Protein AF-X0T5L6-F1 (afdb_monomer)

Foldseek 3Di:
DDDDDDDDDDDDPPDPDPDPPPDPADDLVRLLVLLLVVLQVLQPVPDDCLHQVVLVVQLVVQVVVCVVVVDDNSLSNSLSSQQQSQVVVCVVVVNPDDRLLSSLVVCLVSLVRHRDDPVSSVSSSLSSNAVDPPDPRHDDDD

Structure (mmCIF, N/CA/C/O backbone):
data_AF-X0T5L6-F1
#
_entry.id   AF-X0T5L6-F1
#
loop_
_atom_site.group_PDB
_atom_site.id
_atom_site.type_symbol
_atom_site.label_atom_id
_atom_site.label_alt_id
_atom_site.label_comp_id
_atom_site.label_asym_id
_atom_site.label_entity_id
_atom_site.label_seq_id
_atom_site.pdbx_PDB_ins_code
_atom_site.Cartn_x
_atom_site.Cartn_y
_atom_site.Cartn_z
_atom_site.occupancy
_atom_site.B_iso_or_equiv
_atom_site.auth_seq_id
_atom_site.auth_comp_id
_atom_site.auth_asym_id
_atom_site.auth_atom_id
_atom_site.pdbx_PDB_model_num
ATOM 1 N N . MET A 1 1 ? -69.601 6.599 27.524 1.00 42.16 1 MET A N 1
ATOM 2 C CA . MET A 1 1 ? -68.632 5.691 26.869 1.00 42.16 1 MET A CA 1
ATOM 3 C C . MET A 1 1 ? -67.245 6.310 26.993 1.00 42.16 1 MET A C 1
ATOM 5 O O . MET A 1 1 ? -67.132 7.518 26.846 1.00 42.16 1 MET A O 1
ATOM 9 N N . LEU A 1 2 ? -66.257 5.518 27.412 1.00 35.44 2 LEU A N 1
ATOM 10 C CA . LEU A 1 2 ? -64.977 5.941 27.993 1.00 35.44 2 LEU A CA 1
ATOM 11 C C . LEU A 1 2 ? -64.042 6.736 27.058 1.00 35.44 2 LEU A C 1
ATOM 13 O O . LEU A 1 2 ? -63.911 6.446 25.876 1.00 35.44 2 LEU A O 1
ATOM 17 N N . SER A 1 3 ? -63.316 7.661 27.687 1.00 41.62 3 SER A N 1
ATOM 18 C CA . SER A 1 3 ? -62.084 8.333 27.250 1.00 41.62 3 SER A CA 1
ATOM 19 C C . SER A 1 3 ? -60.920 7.359 26.994 1.00 41.62 3 SER A C 1
ATOM 21 O O . SER A 1 3 ? -60.818 6.369 27.719 1.00 41.62 3 SER A O 1
ATOM 23 N N . ARG A 1 4 ? -59.997 7.689 26.066 1.00 47.09 4 ARG A N 1
ATOM 24 C CA . ARG A 1 4 ? -58.529 7.514 26.222 1.00 47.09 4 ARG A CA 1
ATOM 25 C C . ARG A 1 4 ? -57.721 8.145 25.069 1.00 47.09 4 ARG A C 1
ATOM 27 O O . ARG A 1 4 ? -57.941 7.855 23.901 1.00 47.09 4 ARG A O 1
ATOM 34 N N . LYS A 1 5 ? -56.764 8.999 25.459 1.00 46.81 5 LYS A N 1
ATOM 35 C CA . LYS A 1 5 ? -55.585 9.471 24.701 1.00 46.81 5 LYS A CA 1
ATOM 36 C C . LYS A 1 5 ? -54.609 8.316 24.403 1.00 46.81 5 LYS A C 1
ATOM 38 O O . LYS A 1 5 ? -54.676 7.320 25.122 1.00 46.81 5 LYS A O 1
ATOM 43 N N . LYS A 1 6 ? -53.620 8.611 23.532 1.00 41.34 6 LYS A N 1
ATOM 44 C CA . LYS A 1 6 ? -52.292 7.972 23.288 1.00 41.34 6 LYS A CA 1
ATOM 45 C C . LYS A 1 6 ? -52.220 7.215 21.950 1.00 41.34 6 LYS A C 1
ATOM 47 O O . LYS A 1 6 ? -53.195 6.596 21.567 1.00 41.34 6 LYS A O 1
ATOM 52 N N . GLU A 1 7 ? -51.139 7.245 21.171 1.00 39.88 7 GLU A N 1
ATOM 53 C CA . GLU A 1 7 ? -49.737 7.562 21.467 1.00 39.88 7 GLU A CA 1
ATOM 54 C C . GLU A 1 7 ? -48.987 7.871 20.154 1.00 39.88 7 GLU A C 1
ATOM 56 O O . GLU A 1 7 ? -49.245 7.258 19.120 1.00 39.88 7 GLU A O 1
ATOM 61 N N . LEU A 1 8 ? -48.053 8.824 20.213 1.00 46.47 8 LEU A N 1
ATOM 62 C CA . LEU A 1 8 ? -46.973 8.990 19.240 1.00 46.47 8 LEU A CA 1
ATOM 63 C C . LEU A 1 8 ? -46.023 7.793 19.375 1.00 46.47 8 LEU A C 1
ATOM 65 O O . LEU A 1 8 ? -45.654 7.461 20.498 1.00 46.47 8 LEU A O 1
ATOM 69 N N . ASN A 1 9 ? -45.573 7.205 18.265 1.00 36.59 9 ASN A N 1
ATOM 70 C CA . ASN A 1 9 ? -44.393 6.341 18.282 1.00 36.59 9 ASN A CA 1
ATOM 71 C C . ASN A 1 9 ? -43.513 6.562 17.045 1.00 36.59 9 ASN A C 1
ATOM 73 O O . ASN A 1 9 ? -43.693 5.978 15.981 1.00 36.59 9 ASN A O 1
ATOM 77 N N . THR A 1 10 ? -42.575 7.487 17.238 1.00 36.78 10 THR A N 1
ATOM 78 C CA . THR A 1 10 ? -41.159 7.431 16.858 1.00 36.78 10 THR A CA 1
ATOM 79 C C . THR A 1 10 ? -40.685 6.081 16.309 1.00 36.78 10 THR A C 1
ATOM 81 O O . THR A 1 10 ? -40.589 5.106 17.052 1.00 36.78 10 THR A O 1
ATOM 84 N N . ILE A 1 11 ? -40.269 6.051 15.040 1.00 41.78 11 ILE A N 1
ATOM 85 C CA . ILE A 1 11 ? -39.329 5.037 14.554 1.00 41.78 11 ILE A CA 1
ATOM 86 C C . ILE A 1 11 ? -37.937 5.651 14.659 1.00 41.78 11 ILE A C 1
ATOM 88 O O . ILE A 1 11 ? -37.566 6.557 13.916 1.00 41.78 11 ILE A O 1
ATOM 92 N N . SER A 1 12 ? -37.214 5.167 15.663 1.00 38.59 12 SER A N 1
ATOM 93 C CA . SER A 1 12 ? -35.809 5.432 15.941 1.00 38.59 12 SER A CA 1
ATOM 94 C C . SER A 1 12 ? -34.952 5.046 14.732 1.00 38.59 12 SER A C 1
ATOM 96 O O . SER A 1 12 ? -34.640 3.875 14.520 1.00 38.59 12 SER A O 1
ATOM 98 N N . THR A 1 13 ? -34.551 6.024 13.921 1.00 37.28 13 THR A N 1
ATOM 99 C CA . THR A 1 13 ? -33.343 5.886 13.108 1.00 37.28 13 THR A CA 1
ATOM 100 C C . THR A 1 13 ? -32.164 5.959 14.067 1.00 37.28 13 THR A C 1
ATOM 102 O O . THR A 1 13 ? -31.768 7.046 14.487 1.00 37.28 13 THR A O 1
ATOM 105 N N . SER A 1 14 ? -31.636 4.797 14.453 1.00 37.72 14 SER A N 1
ATOM 106 C CA . SER A 1 14 ? -30.379 4.690 15.190 1.00 37.72 14 SER A CA 1
ATOM 107 C C . SER A 1 14 ? -29.254 5.239 14.313 1.00 37.72 14 SER A C 1
ATOM 109 O O . SER A 1 14 ? -28.632 4.515 13.537 1.00 37.72 14 SER A O 1
ATOM 111 N N . LEU A 1 15 ? -29.027 6.547 14.414 1.00 36.22 15 LEU A N 1
ATOM 112 C CA . LEU A 1 15 ? -27.823 7.214 13.951 1.00 36.22 15 LEU A CA 1
ATOM 113 C C . LEU A 1 15 ? -26.641 6.475 14.584 1.00 36.22 15 LEU A C 1
ATOM 115 O O . LEU A 1 15 ? -26.520 6.430 15.809 1.00 36.22 15 LEU A O 1
ATOM 119 N N . LYS A 1 16 ? -25.789 5.857 13.758 1.00 42.38 16 LYS A N 1
ATOM 120 C CA . LYS A 1 16 ? -24.456 5.453 14.209 1.00 42.38 16 LYS A CA 1
ATOM 121 C C . LYS A 1 16 ? -23.806 6.708 14.789 1.00 42.38 16 LYS A C 1
ATOM 123 O O . LYS A 1 16 ? -23.777 7.749 14.135 1.00 42.38 16 LYS A O 1
ATOM 128 N N . THR A 1 17 ? -23.391 6.617 16.045 1.00 30.00 17 THR A N 1
ATOM 129 C CA . THR A 1 17 ? -22.826 7.724 16.815 1.00 30.00 17 THR A CA 1
ATOM 130 C C . THR A 1 17 ? -21.634 8.327 16.071 1.00 30.00 17 THR A C 1
ATOM 132 O O . THR A 1 17 ? -20.816 7.560 15.552 1.00 30.00 17 THR A O 1
ATOM 135 N N . PRO A 1 18 ? -21.508 9.664 16.005 1.00 37.41 18 PRO A N 1
ATOM 136 C CA . PRO A 1 18 ? -20.344 10.286 15.404 1.00 37.41 18 PRO A CA 1
ATOM 137 C C . PRO A 1 18 ? -19.132 9.935 16.268 1.00 37.41 18 PRO A C 1
ATOM 139 O O . PRO A 1 18 ? -19.135 10.151 17.477 1.00 37.41 18 PRO A O 1
ATOM 142 N N . TYR A 1 19 ? -18.159 9.309 15.614 1.00 42.06 19 TYR A N 1
ATOM 143 C CA . TYR A 1 19 ? -16.782 9.090 16.038 1.00 42.06 19 TYR A CA 1
ATOM 144 C C . TYR A 1 19 ? -16.336 10.087 17.122 1.00 42.06 19 TYR A C 1
ATOM 146 O O . TYR A 1 19 ? -16.386 11.296 16.903 1.00 42.06 19 TYR A O 1
ATOM 154 N N . ASP A 1 20 ? -15.945 9.568 18.288 1.00 37.31 20 ASP A N 1
ATOM 155 C CA . ASP A 1 20 ? -15.467 10.336 19.439 1.00 37.31 20 ASP A CA 1
ATOM 156 C C . ASP A 1 20 ? -14.295 11.243 19.022 1.00 37.31 20 ASP A C 1
ATOM 158 O O . ASP A 1 20 ? -13.165 10.798 18.807 1.00 37.31 20 ASP A O 1
ATOM 162 N N . GLN A 1 21 ? -14.592 12.532 18.852 1.00 40.94 21 GLN A N 1
ATOM 163 C CA . GLN A 1 21 ? -13.630 13.583 18.545 1.00 40.94 21 GLN A CA 1
ATOM 164 C C . GLN A 1 21 ? -12.886 13.984 19.823 1.00 40.94 21 GLN A C 1
ATOM 166 O O . GLN A 1 21 ? -13.054 15.096 20.319 1.00 40.94 21 GLN A O 1
ATOM 171 N N . SER A 1 22 ? -12.072 13.095 20.394 1.00 40.56 22 SER A N 1
ATOM 172 C CA . SER A 1 22 ? -11.257 13.471 21.556 1.00 40.56 22 SER A CA 1
ATOM 173 C C . SER A 1 22 ? -9.947 12.690 21.711 1.00 40.56 22 SER A C 1
ATOM 175 O O . SER A 1 22 ? -9.591 12.218 22.781 1.00 40.56 22 SER A O 1
ATOM 177 N N . ALA A 1 23 ? -9.140 12.646 20.651 1.00 41.31 23 ALA A N 1
ATOM 178 C CA . ALA A 1 23 ? -7.681 12.609 20.774 1.00 41.31 23 ALA A CA 1
ATOM 179 C C . ALA A 1 23 ? -7.056 13.088 19.461 1.00 41.31 23 ALA A C 1
ATOM 181 O O . ALA A 1 23 ? -7.475 12.675 18.387 1.00 41.31 23 ALA A O 1
ATOM 182 N N . SER A 1 24 ? -6.056 13.963 19.544 1.00 55.69 24 SER A N 1
ATOM 183 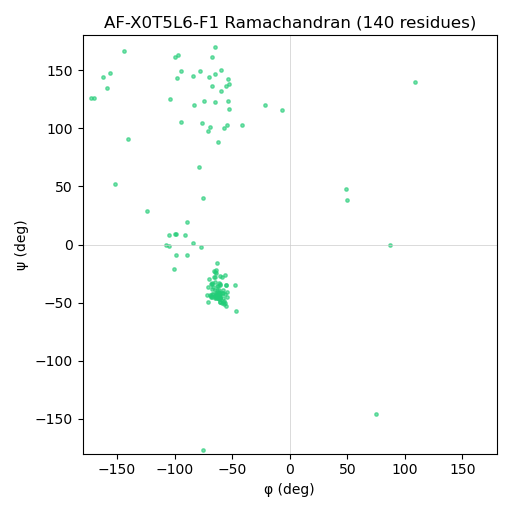C CA . SER A 1 24 ? -5.220 14.418 18.427 1.00 55.69 24 SER A CA 1
ATOM 184 C C . SER A 1 24 ? -4.843 13.264 17.482 1.00 55.69 24 SER A C 1
ATOM 186 O O . SER A 1 24 ? -3.969 12.458 17.804 1.00 55.69 24 SER A O 1
ATOM 188 N N . GLY A 1 25 ? -5.499 13.155 16.330 1.00 50.00 25 GLY A N 1
ATOM 189 C CA . GLY A 1 25 ? -5.348 11.990 15.468 1.00 50.00 25 GLY A CA 1
ATOM 190 C C . GLY A 1 25 ? -6.018 12.235 14.130 1.00 50.00 25 GLY A C 1
ATOM 191 O O . GLY A 1 25 ? -7.167 12.649 14.065 1.00 50.00 25 GLY A O 1
ATOM 192 N N . ILE A 1 26 ? -5.257 12.048 13.062 1.00 56.19 26 ILE A N 1
ATOM 193 C CA . ILE A 1 26 ? -5.698 12.190 11.676 1.00 56.19 26 ILE A CA 1
ATOM 194 C C . ILE A 1 26 ? -6.967 11.339 11.425 1.00 56.19 26 ILE A C 1
ATOM 196 O O . ILE A 1 26 ? -7.038 10.201 11.877 1.00 56.19 26 ILE A O 1
ATOM 200 N N . ASP A 1 27 ? -7.947 11.878 10.695 1.00 74.00 27 ASP A N 1
ATOM 201 C CA . ASP A 1 27 ? -9.133 11.155 10.200 1.00 74.00 27 ASP A CA 1
ATOM 202 C C . ASP A 1 27 ? -8.706 9.985 9.276 1.00 74.00 27 ASP A C 1
ATOM 204 O O . ASP A 1 27 ? -7.873 10.216 8.389 1.00 74.00 27 ASP A O 1
ATOM 208 N N . PRO A 1 28 ? -9.222 8.746 9.440 1.00 72.56 28 PRO A N 1
ATOM 209 C CA . PRO A 1 28 ? -8.971 7.632 8.518 1.00 72.56 28 PRO A CA 1
ATOM 210 C C . PRO A 1 28 ? -9.158 7.983 7.034 1.00 72.56 28 PRO A C 1
ATOM 212 O O . PRO A 1 28 ? -8.377 7.531 6.193 1.00 72.56 28 PRO A O 1
ATOM 215 N N . GLU A 1 29 ? -10.111 8.856 6.703 1.00 80.75 29 GLU A N 1
ATOM 216 C CA . GLU A 1 29 ? -10.302 9.333 5.330 1.00 80.75 29 GLU A CA 1
ATOM 217 C C . GLU A 1 29 ? -9.107 10.184 4.862 1.00 80.75 29 GLU A C 1
ATOM 219 O O . GLU A 1 29 ? -8.562 9.994 3.772 1.00 80.75 29 GLU A O 1
ATOM 224 N N . TYR A 1 30 ? -8.604 11.073 5.721 1.00 82.56 30 TYR A N 1
ATOM 225 C CA . TYR A 1 30 ? -7.409 11.872 5.435 1.00 82.56 30 TYR A CA 1
ATOM 226 C C . TYR A 1 30 ? -6.134 11.014 5.366 1.00 82.56 30 TYR A C 1
ATOM 228 O O . TYR A 1 30 ? -5.225 11.285 4.573 1.00 82.56 30 TYR A O 1
ATOM 236 N N . ALA A 1 31 ? -6.056 9.950 6.168 1.00 84.62 31 ALA A N 1
ATOM 237 C CA . ALA A 1 31 ? -4.989 8.959 6.088 1.00 84.62 31 ALA A CA 1
ATOM 238 C C . ALA A 1 31 ? -4.976 8.283 4.705 1.00 84.62 31 ALA A C 1
ATOM 240 O O . ALA A 1 31 ? -3.919 8.154 4.078 1.00 84.62 31 ALA A O 1
ATOM 241 N N . LEU A 1 32 ? -6.154 7.929 4.188 1.00 93.38 32 LEU A N 1
ATOM 242 C CA . LEU A 1 32 ? -6.304 7.294 2.884 1.00 93.38 32 LEU A CA 1
ATOM 243 C C . LEU A 1 32 ? -5.944 8.231 1.723 1.00 93.38 32 LEU A C 1
ATOM 245 O O . LEU A 1 32 ? -5.292 7.795 0.773 1.00 93.38 32 LEU A O 1
ATOM 249 N N . ILE A 1 33 ? -6.292 9.519 1.808 1.00 94.12 33 ILE A N 1
ATOM 250 C CA . ILE A 1 33 ? -5.899 10.529 0.810 1.00 94.12 33 ILE A CA 1
ATOM 251 C C . ILE A 1 33 ? -4.373 10.606 0.686 1.00 94.12 33 ILE A C 1
ATOM 253 O O . ILE A 1 33 ? -3.839 10.584 -0.426 1.00 94.12 33 ILE A O 1
ATOM 257 N N . GLN A 1 34 ? -3.660 10.646 1.816 1.00 94.19 34 GLN A N 1
ATOM 258 C CA . GLN A 1 34 ? -2.195 10.681 1.823 1.00 94.19 34 GLN A CA 1
ATOM 259 C C . GLN A 1 34 ? -1.589 9.405 1.232 1.00 94.19 34 GLN A C 1
ATOM 261 O O . GLN A 1 34 ? -0.671 9.479 0.416 1.00 94.19 34 GLN A O 1
ATOM 266 N N . VAL A 1 35 ? -2.127 8.239 1.599 1.00 96.75 35 VAL A N 1
ATOM 267 C CA . VAL A 1 35 ? -1.703 6.941 1.054 1.00 96.75 35 VAL A CA 1
ATOM 268 C C . VAL A 1 35 ? -1.908 6.888 -0.458 1.00 96.75 35 VAL A C 1
ATOM 270 O O . VAL A 1 35 ? -0.998 6.492 -1.181 1.00 96.75 35 VAL A O 1
ATOM 273 N N . LYS A 1 36 ? -3.068 7.332 -0.948 1.00 97.31 36 LYS A N 1
ATOM 274 C CA . LYS A 1 36 ? -3.387 7.378 -2.377 1.00 97.31 36 LYS A CA 1
ATOM 275 C C . LYS A 1 36 ? -2.438 8.300 -3.138 1.00 97.31 36 LYS A C 1
ATOM 277 O O . LYS A 1 36 ? -1.972 7.932 -4.213 1.00 97.31 36 LYS A O 1
ATOM 282 N N . ALA A 1 37 ? -2.150 9.483 -2.594 1.00 96.56 37 ALA A N 1
ATOM 283 C CA . ALA A 1 37 ? -1.224 10.434 -3.204 1.00 96.56 37 ALA A CA 1
ATOM 284 C C . ALA A 1 37 ? 0.200 9.864 -3.277 1.00 96.56 37 ALA A C 1
ATOM 286 O O . ALA A 1 37 ? 0.828 9.919 -4.333 1.00 96.56 37 ALA A O 1
ATOM 287 N N . PHE A 1 38 ? 0.673 9.256 -2.185 1.00 97.38 38 PHE A N 1
ATOM 288 C CA . PHE A 1 38 ? 1.968 8.581 -2.141 1.00 97.38 38 PHE A CA 1
ATOM 289 C C . PHE A 1 38 ? 2.044 7.426 -3.147 1.00 97.38 38 PHE A C 1
ATOM 291 O O . PHE A 1 38 ? 2.977 7.376 -3.942 1.00 97.38 38 PHE A O 1
ATOM 298 N N . ALA A 1 39 ? 1.039 6.545 -3.164 1.00 97.19 39 ALA A N 1
ATOM 299 C CA . ALA A 1 39 ? 0.973 5.438 -4.110 1.00 97.19 39 ALA A CA 1
ATOM 300 C C . ALA A 1 39 ? 1.010 5.947 -5.555 1.00 97.19 39 ALA A C 1
ATOM 302 O O . ALA A 1 39 ? 1.841 5.498 -6.335 1.00 97.19 39 ALA A O 1
ATOM 303 N N . LYS A 1 40 ? 0.175 6.937 -5.898 1.00 96.56 40 LYS A N 1
ATOM 304 C CA . LYS A 1 40 ? 0.138 7.526 -7.242 1.00 96.56 40 LYS A CA 1
ATOM 305 C C . LYS A 1 40 ? 1.505 8.066 -7.672 1.00 96.56 40 LYS A C 1
ATOM 307 O O . LYS A 1 40 ? 1.904 7.819 -8.805 1.00 96.56 40 LYS A O 1
ATOM 312 N N . ALA A 1 41 ? 2.223 8.748 -6.778 1.00 95.75 41 ALA A N 1
ATOM 313 C CA . ALA A 1 41 ? 3.571 9.244 -7.056 1.00 95.75 41 ALA A CA 1
ATOM 314 C C . ALA A 1 41 ? 4.566 8.103 -7.350 1.00 95.75 41 ALA A C 1
ATOM 316 O O . ALA A 1 41 ? 5.420 8.237 -8.221 1.00 95.75 41 ALA A O 1
ATOM 317 N N . CYS A 1 42 ? 4.437 6.950 -6.681 1.00 94.81 42 CYS A N 1
ATOM 318 C CA . CYS A 1 42 ? 5.263 5.773 -6.971 1.00 94.81 42 CYS A CA 1
ATOM 319 C C . CYS A 1 42 ? 5.022 5.181 -8.369 1.00 94.81 42 CYS A C 1
ATOM 321 O O . CYS A 1 42 ? 5.915 4.522 -8.883 1.00 94.81 42 CYS A O 1
ATOM 323 N N . PHE A 1 43 ? 3.858 5.417 -8.983 1.00 93.69 43 PHE A N 1
ATOM 324 C CA . PHE A 1 43 ? 3.507 4.892 -10.307 1.00 93.69 43 PHE A CA 1
ATOM 325 C C . PHE A 1 43 ? 3.703 5.906 -11.449 1.00 93.69 43 PHE A C 1
ATOM 327 O O . PHE A 1 43 ? 3.304 5.624 -12.574 1.00 93.69 43 PHE A O 1
ATOM 334 N N . GLU A 1 44 ? 4.321 7.072 -11.216 1.00 88.75 44 GLU A N 1
ATOM 335 C CA . GLU A 1 44 ? 4.516 8.097 -12.264 1.00 88.75 44 GLU A CA 1
ATOM 336 C C . GLU A 1 44 ? 5.315 7.599 -13.476 1.00 88.75 44 GLU A C 1
ATOM 338 O O . GLU A 1 44 ? 5.133 8.099 -14.585 1.00 88.75 44 GLU A O 1
ATOM 343 N N . LYS A 1 45 ? 6.201 6.621 -13.266 1.00 82.62 45 LYS A N 1
ATOM 344 C CA . LYS A 1 45 ? 7.028 6.005 -14.314 1.00 82.62 45 LYS A CA 1
ATOM 345 C C . LYS A 1 45 ? 6.586 4.586 -14.667 1.00 82.62 45 LYS A C 1
ATOM 347 O O . LYS A 1 45 ? 7.184 3.968 -15.549 1.00 82.62 45 LYS A O 1
ATOM 352 N N . ALA A 1 46 ? 5.549 4.083 -14.002 1.00 82.31 46 ALA A N 1
ATOM 353 C CA . ALA A 1 46 ? 5.029 2.754 -14.254 1.00 82.31 46 ALA A CA 1
ATOM 354 C C . ALA A 1 46 ? 4.332 2.712 -15.618 1.00 82.31 46 ALA A C 1
ATOM 356 O O . ALA A 1 46 ? 3.689 3.669 -16.052 1.00 82.31 46 ALA A O 1
ATOM 357 N N . SER A 1 47 ? 4.458 1.584 -16.308 1.00 77.75 47 SER A N 1
ATOM 358 C CA . SER A 1 47 ? 3.827 1.362 -17.608 1.00 77.75 47 SER A CA 1
ATOM 359 C C . SER A 1 47 ? 3.377 -0.091 -17.754 1.00 77.75 47 SER A C 1
ATOM 361 O O . SER A 1 47 ? 3.745 -0.964 -16.966 1.00 77.75 47 SER A O 1
ATOM 363 N N . GLY A 1 48 ? 2.553 -0.363 -18.765 1.00 83.00 48 GLY A N 1
ATOM 364 C CA . GLY A 1 48 ? 2.043 -1.707 -19.024 1.00 83.00 48 GLY A CA 1
ATOM 365 C C . GLY A 1 48 ? 0.951 -2.129 -18.039 1.00 83.00 48 GLY A C 1
ATOM 366 O O . GLY A 1 48 ? 0.130 -1.326 -17.613 1.00 83.00 48 GLY A O 1
ATOM 367 N N . SER A 1 49 ? 0.895 -3.417 -17.698 1.00 83.81 49 SER A N 1
ATOM 368 C CA . SER A 1 49 ? -0.232 -3.998 -16.951 1.00 83.81 49 SER A CA 1
ATOM 369 C C . SER A 1 49 ? -0.252 -3.700 -15.446 1.00 83.81 49 SER A C 1
ATOM 371 O O . SER A 1 49 ? -1.183 -4.151 -14.779 1.00 83.81 49 SER A O 1
ATOM 373 N N . HIS A 1 50 ? 0.752 -2.988 -14.923 1.00 84.81 50 HIS A N 1
ATOM 374 C CA . HIS A 1 50 ? 0.944 -2.683 -13.495 1.00 84.81 50 HIS A CA 1
ATOM 375 C C . HIS A 1 50 ? 1.057 -1.174 -13.227 1.00 84.81 50 HIS A C 1
ATOM 377 O O . HIS A 1 50 ? 1.739 -0.740 -12.303 1.00 84.81 50 HIS A O 1
ATOM 383 N N . ASP A 1 51 ? 0.421 -0.367 -14.071 1.00 91.56 51 ASP A N 1
ATOM 384 C CA . ASP A 1 51 ? 0.353 1.079 -13.901 1.00 91.56 51 ASP A CA 1
ATOM 385 C C . ASP A 1 51 ? -0.643 1.500 -12.800 1.00 91.56 51 ASP A C 1
ATOM 387 O O . ASP A 1 51 ? -1.276 0.690 -12.118 1.00 91.56 51 ASP A O 1
ATOM 391 N N . TRP A 1 52 ? -0.812 2.809 -12.622 1.00 95.25 52 TRP A N 1
ATOM 392 C CA . TRP A 1 52 ? -1.764 3.352 -11.654 1.00 95.25 52 TRP A CA 1
ATOM 393 C C . TRP A 1 52 ? -3.204 2.846 -11.861 1.00 95.25 52 TRP A C 1
ATOM 395 O O . TRP A 1 52 ? -3.929 2.607 -10.889 1.00 95.25 52 TRP A O 1
ATOM 405 N N . GLU A 1 53 ? -3.619 2.626 -13.110 1.00 95.06 53 GLU A N 1
ATOM 406 C CA . GLU A 1 53 ? -4.954 2.119 -13.421 1.00 95.06 53 GLU A CA 1
ATOM 407 C C . GLU A 1 53 ? -5.131 0.670 -12.958 1.00 95.06 53 GLU A C 1
ATOM 409 O O . GLU A 1 53 ? -6.222 0.302 -12.514 1.00 95.06 53 GLU A O 1
ATOM 414 N N . HIS A 1 54 ? -4.079 -0.158 -13.005 1.00 95.50 54 HIS A N 1
ATOM 415 C CA . HIS A 1 54 ? -4.090 -1.477 -12.368 1.00 95.50 54 HIS A CA 1
ATOM 416 C C . HIS A 1 54 ? -4.429 -1.373 -10.877 1.00 95.50 54 HIS A C 1
ATOM 418 O O . HIS A 1 54 ? -5.398 -1.990 -10.424 1.00 95.50 54 HIS A O 1
ATOM 424 N N . THR A 1 55 ? -3.704 -0.530 -10.140 1.00 97.00 55 THR A N 1
ATOM 425 C CA . THR A 1 55 ? -3.925 -0.319 -8.703 1.00 97.00 55 THR A CA 1
ATOM 426 C C . THR A 1 55 ? -5.348 0.157 -8.406 1.00 97.00 55 THR A C 1
ATOM 428 O O . THR A 1 55 ? -5.986 -0.353 -7.485 1.00 97.00 55 THR A O 1
ATOM 431 N N . LEU A 1 56 ? -5.907 1.068 -9.212 1.00 97.06 56 LEU A N 1
ATOM 432 C CA . LEU A 1 56 ? -7.291 1.524 -9.042 1.00 97.06 56 LEU A CA 1
ATOM 433 C C . LEU A 1 56 ? -8.329 0.420 -9.280 1.00 97.06 56 LEU A C 1
ATOM 435 O O . LEU A 1 56 ? -9.327 0.360 -8.556 1.00 97.06 56 LEU A O 1
ATOM 439 N N . ARG A 1 57 ? -8.125 -0.455 -10.274 1.00 97.81 57 ARG A N 1
ATOM 440 C CA . ARG A 1 57 ? -9.027 -1.595 -10.516 1.00 97.81 57 ARG A CA 1
ATOM 441 C C . ARG A 1 57 ? -8.999 -2.580 -9.348 1.00 97.81 57 ARG A C 1
ATOM 443 O O . ARG A 1 57 ? -10.064 -2.997 -8.899 1.00 97.81 57 ARG A O 1
ATOM 450 N N . VAL A 1 58 ? -7.808 -2.900 -8.836 1.00 97.62 58 VAL A N 1
ATOM 451 C CA . VAL A 1 58 ? -7.640 -3.771 -7.661 1.00 97.62 58 VAL A CA 1
ATOM 452 C C . VAL A 1 58 ? -8.282 -3.142 -6.426 1.00 97.62 58 VAL A C 1
ATOM 454 O O . VAL A 1 58 ? -9.055 -3.806 -5.746 1.00 97.62 58 VAL A O 1
ATOM 457 N N . PHE A 1 59 ? -8.048 -1.852 -6.175 1.00 98.06 59 PHE A N 1
ATOM 458 C CA . PHE A 1 59 ? -8.655 -1.130 -5.058 1.00 98.06 59 PHE A CA 1
ATOM 459 C C . PHE A 1 59 ? -10.188 -1.204 -5.080 1.00 98.06 59 PHE A C 1
ATOM 461 O O . PHE A 1 59 ? -10.794 -1.599 -4.088 1.00 98.06 59 PHE A O 1
ATOM 468 N N . ARG A 1 60 ? -10.819 -0.901 -6.223 1.00 98.06 60 ARG A N 1
ATOM 469 C CA . ARG A 1 60 ? -12.286 -0.971 -6.369 1.00 98.06 60 ARG A CA 1
ATOM 470 C C . ARG A 1 60 ? -12.817 -2.385 -6.143 1.00 98.06 60 ARG A C 1
ATOM 472 O O . ARG A 1 60 ? -13.864 -2.553 -5.525 1.00 98.06 60 ARG A O 1
ATOM 479 N N . LEU A 1 61 ? -12.098 -3.400 -6.627 1.00 98.00 61 LEU A N 1
ATOM 480 C CA . LEU A 1 61 ? -12.453 -4.798 -6.391 1.00 98.00 61 LEU A CA 1
ATOM 481 C C . LEU A 1 61 ? -12.376 -5.153 -4.901 1.00 98.00 61 LEU A C 1
ATOM 483 O O . LEU A 1 61 ? -13.313 -5.747 -4.371 1.00 98.00 61 LEU A O 1
ATOM 487 N N . CYS A 1 62 ? -11.301 -4.744 -4.225 1.00 97.31 62 CYS A N 1
ATOM 488 C CA . CYS A 1 62 ? -11.152 -4.910 -2.785 1.00 97.31 62 CYS A CA 1
ATOM 489 C C . CYS A 1 62 ? -12.284 -4.217 -2.020 1.00 97.31 62 CYS A C 1
ATOM 491 O O . CYS A 1 62 ? -12.823 -4.814 -1.099 1.00 97.31 62 CYS A O 1
ATOM 493 N N . GLU A 1 63 ? -12.694 -3.006 -2.405 1.00 95.44 63 GLU A N 1
ATOM 494 C CA . GLU A 1 63 ? -13.822 -2.342 -1.746 1.00 95.44 63 GLU A CA 1
ATOM 495 C C . GLU A 1 63 ? -15.129 -3.124 -1.899 1.00 95.44 63 GLU A C 1
ATOM 497 O O . GLU A 1 63 ? -15.828 -3.338 -0.911 1.00 95.44 63 GLU A O 1
ATOM 502 N N . MET A 1 64 ? -15.441 -3.605 -3.106 1.00 96.38 64 MET A N 1
ATOM 503 C CA . MET A 1 64 ? -16.651 -4.400 -3.337 1.00 96.38 64 MET A CA 1
ATOM 504 C C . MET A 1 64 ? -16.651 -5.687 -2.503 1.00 96.38 64 MET A C 1
ATOM 506 O O . MET A 1 64 ? -17.620 -5.959 -1.800 1.00 96.38 64 MET A O 1
ATOM 510 N N . ILE A 1 65 ? -15.559 -6.453 -2.531 1.00 96.75 65 ILE A N 1
ATOM 511 C CA . ILE A 1 65 ? -15.458 -7.719 -1.790 1.00 96.75 65 ILE A CA 1
ATOM 512 C C . ILE A 1 65 ? -15.422 -7.462 -0.277 1.00 96.75 65 ILE A C 1
ATOM 514 O O . ILE A 1 65 ? -16.132 -8.105 0.488 1.00 96.75 65 ILE A O 1
ATOM 518 N N . GLY A 1 66 ? -14.643 -6.482 0.177 1.00 95.56 66 GLY A N 1
ATOM 519 C CA . GLY A 1 66 ? -14.482 -6.189 1.599 1.00 95.56 66 GLY A CA 1
ATOM 520 C C . GLY A 1 66 ? -15.792 -5.809 2.291 1.00 95.56 66 GLY A C 1
ATOM 521 O O . GLY A 1 66 ? -16.010 -6.194 3.438 1.00 95.56 66 GLY A O 1
ATOM 522 N N . THR A 1 67 ? -16.705 -5.134 1.582 1.00 92.75 67 THR A N 1
ATOM 523 C CA . THR A 1 67 ? -18.026 -4.792 2.140 1.00 92.75 67 THR A CA 1
ATOM 524 C C . THR A 1 67 ? -18.896 -6.006 2.468 1.00 92.75 67 THR A C 1
ATOM 526 O O . THR A 1 67 ? -19.758 -5.895 3.339 1.00 92.75 67 THR A O 1
ATOM 529 N N . VAL A 1 68 ? -18.669 -7.156 1.820 1.00 95.75 68 VAL A N 1
ATOM 530 C CA . VAL A 1 68 ? -19.426 -8.394 2.071 1.00 95.75 68 VAL A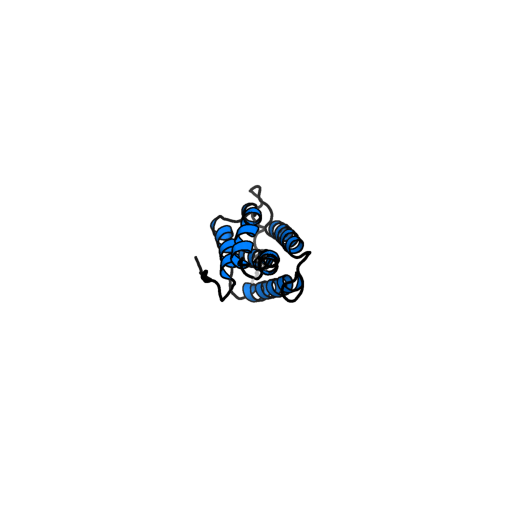 CA 1
ATOM 531 C C . VAL A 1 68 ? -18.674 -9.394 2.957 1.00 95.75 68 VAL A C 1
ATOM 533 O O . VAL A 1 68 ? -19.312 -10.209 3.614 1.00 95.75 68 VAL A O 1
ATOM 536 N N . GLU A 1 69 ? -17.344 -9.294 3.047 1.00 92.69 69 GLU A N 1
ATOM 537 C CA . GLU A 1 69 ? -16.480 -10.237 3.783 1.00 92.69 69 GLU A CA 1
ATOM 538 C C . GLU A 1 69 ? -16.215 -9.856 5.262 1.00 92.69 69 GLU A C 1
ATOM 540 O O . GLU A 1 69 ? -15.393 -10.484 5.925 1.00 92.69 69 GLU A O 1
ATOM 545 N N . ASN A 1 70 ? -16.892 -8.837 5.812 1.00 87.31 70 ASN A N 1
ATOM 546 C CA . ASN A 1 70 ? -16.727 -8.368 7.205 1.00 87.31 70 ASN A CA 1
ATOM 547 C C . ASN A 1 70 ? -15.252 -8.152 7.619 1.00 87.31 70 ASN A C 1
ATOM 549 O O . ASN A 1 70 ? -14.791 -8.611 8.668 1.00 87.31 70 ASN A O 1
ATOM 553 N N . VAL A 1 71 ? -14.497 -7.461 6.768 1.00 92.44 71 VAL A N 1
ATOM 554 C CA . VAL A 1 71 ? -13.071 -7.174 6.975 1.00 92.44 71 VAL A CA 1
ATOM 555 C C . VAL A 1 71 ? -12.848 -5.787 7.577 1.00 92.44 71 VAL A C 1
ATOM 557 O O . VAL A 1 71 ? -13.706 -4.907 7.507 1.00 92.44 71 VAL A O 1
ATOM 560 N N . ASP A 1 72 ? -11.653 -5.559 8.124 1.00 94.12 72 ASP A N 1
ATOM 561 C CA . ASP A 1 72 ? -11.188 -4.207 8.446 1.00 94.12 72 ASP A CA 1
ATOM 562 C C . ASP A 1 72 ? -10.914 -3.448 7.132 1.00 94.12 72 ASP A C 1
ATOM 564 O O . ASP A 1 72 ? -9.903 -3.664 6.452 1.00 94.12 72 ASP A O 1
ATOM 568 N N . MET A 1 73 ? -11.860 -2.585 6.756 1.00 94.88 73 MET A N 1
ATOM 569 C CA . MET A 1 73 ? -11.811 -1.828 5.506 1.00 94.88 73 MET A CA 1
ATOM 570 C C . MET A 1 73 ? -10.650 -0.836 5.460 1.00 94.88 73 MET A C 1
ATOM 572 O O . MET A 1 73 ? -10.145 -0.564 4.371 1.00 94.88 73 MET A O 1
ATOM 576 N N . ASP A 1 74 ? -10.191 -0.325 6.602 1.00 94.88 74 ASP A N 1
ATOM 577 C CA . ASP A 1 74 ? -9.092 0.639 6.642 1.00 94.88 74 ASP A CA 1
ATOM 578 C C . ASP A 1 74 ? -7.767 -0.051 6.305 1.00 94.88 74 ASP A C 1
ATOM 580 O O . ASP A 1 74 ? -7.003 0.437 5.466 1.00 94.88 74 ASP A O 1
ATOM 584 N N . ILE A 1 75 ? -7.534 -1.244 6.869 1.00 95.50 75 ILE A N 1
ATOM 585 C CA . ILE A 1 75 ? -6.395 -2.095 6.490 1.00 95.50 75 ILE A CA 1
ATOM 586 C C . ILE A 1 75 ? -6.465 -2.433 4.999 1.00 95.50 75 ILE A C 1
ATOM 588 O O . ILE A 1 75 ? -5.472 -2.267 4.284 1.00 95.50 75 ILE A O 1
ATOM 592 N N . LEU A 1 76 ? -7.621 -2.916 4.530 1.00 96.94 76 LEU A N 1
ATOM 593 C CA . LEU A 1 76 ? -7.777 -3.409 3.162 1.00 96.94 76 LEU A CA 1
ATOM 594 C C . LEU A 1 76 ? -7.515 -2.308 2.130 1.00 96.94 76 LEU A C 1
ATOM 596 O O . LEU A 1 76 ? -6.760 -2.515 1.179 1.00 96.94 76 LEU A O 1
ATOM 600 N N . ARG A 1 77 ? -8.107 -1.128 2.331 1.00 97.31 77 ARG A N 1
ATOM 601 C CA . ARG A 1 77 ? -7.968 0.026 1.434 1.00 97.31 77 ARG A CA 1
ATOM 602 C C . ARG A 1 77 ? -6.526 0.504 1.339 1.00 97.31 77 ARG A C 1
ATOM 604 O O . ARG A 1 77 ? -6.026 0.745 0.239 1.00 97.31 77 ARG A O 1
ATOM 611 N N . VAL A 1 78 ? -5.843 0.609 2.477 1.00 97.69 78 VAL A N 1
ATOM 612 C CA . VAL A 1 78 ? -4.445 1.049 2.518 1.00 97.69 78 VAL A CA 1
ATOM 613 C C . VAL A 1 78 ? -3.530 0.011 1.873 1.00 97.69 78 VAL A C 1
ATOM 615 O O . VAL A 1 78 ? -2.699 0.370 1.041 1.00 97.69 78 VAL A O 1
ATOM 618 N N . ALA A 1 79 ? -3.708 -1.273 2.190 1.00 97.81 79 ALA A N 1
ATOM 619 C CA . ALA A 1 79 ? -2.929 -2.344 1.577 1.00 97.81 79 ALA A CA 1
ATOM 620 C C . ALA A 1 79 ? -3.137 -2.407 0.055 1.00 97.81 79 ALA A C 1
ATOM 622 O O . ALA A 1 79 ? -2.164 -2.546 -0.681 1.00 97.81 79 ALA A O 1
ATOM 623 N N . ALA A 1 80 ? -4.372 -2.238 -0.430 1.00 98.19 80 ALA A N 1
ATOM 624 C CA . ALA A 1 80 ? -4.683 -2.273 -1.857 1.00 98.19 80 ALA A CA 1
ATOM 625 C C . ALA A 1 80 ? -3.990 -1.148 -2.644 1.00 98.19 80 ALA A C 1
ATOM 627 O O . ALA A 1 80 ? -3.427 -1.415 -3.705 1.00 98.19 80 ALA A O 1
ATOM 628 N N . TYR A 1 81 ? -3.954 0.084 -2.123 1.00 98.44 81 TYR A N 1
ATOM 629 C CA . TYR A 1 81 ? -3.205 1.171 -2.770 1.00 98.44 81 TYR A CA 1
ATOM 630 C C . TYR A 1 81 ? -1.695 0.922 -2.805 1.00 98.44 81 TYR A C 1
ATOM 632 O O . TYR A 1 81 ? -1.022 1.371 -3.730 1.00 98.44 81 TYR A O 1
ATOM 640 N N . LEU A 1 82 ? -1.159 0.234 -1.795 1.00 98.38 82 LEU A N 1
ATOM 641 C CA . LEU A 1 82 ? 0.282 0.097 -1.601 1.00 98.38 82 LEU A CA 1
ATOM 642 C C . LEU A 1 82 ? 0.870 -1.223 -2.121 1.00 98.38 82 LEU A C 1
ATOM 644 O O . LEU A 1 82 ? 2.091 -1.348 -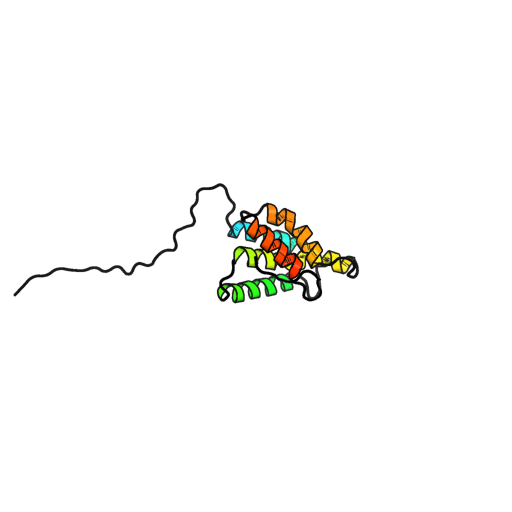2.143 1.00 98.38 82 LEU A O 1
ATOM 648 N N . HIS A 1 83 ? 0.052 -2.202 -2.522 1.00 97.81 83 HIS A N 1
ATOM 649 C CA . HIS A 1 83 ? 0.529 -3.568 -2.780 1.00 97.81 83 HIS A CA 1
ATOM 650 C C . HIS A 1 83 ? 1.641 -3.648 -3.843 1.00 97.81 83 HIS A C 1
ATOM 652 O O . HIS A 1 83 ? 2.621 -4.365 -3.639 1.00 97.81 83 HIS A O 1
ATOM 658 N N . ASP A 1 84 ? 1.529 -2.851 -4.911 1.00 97.31 84 ASP A N 1
ATOM 659 C CA . ASP A 1 84 ? 2.415 -2.897 -6.082 1.00 97.31 84 ASP A CA 1
ATOM 660 C C . ASP A 1 84 ? 3.432 -1.739 -6.151 1.00 97.31 84 ASP A C 1
ATOM 662 O O . ASP A 1 84 ? 4.174 -1.631 -7.123 1.00 97.31 84 ASP A O 1
ATOM 666 N N . ILE A 1 85 ? 3.566 -0.890 -5.120 1.00 97.56 85 ILE A N 1
ATOM 667 C CA . ILE A 1 85 ? 4.470 0.289 -5.171 1.00 97.56 85 ILE A CA 1
ATOM 668 C C . ILE A 1 85 ? 5.958 -0.071 -5.333 1.00 97.56 85 ILE A C 1
ATOM 670 O O . ILE A 1 85 ? 6.778 0.784 -5.653 1.00 97.56 85 ILE A O 1
ATOM 674 N N . GLY A 1 86 ? 6.328 -1.330 -5.084 1.00 96.56 86 GLY A N 1
ATOM 675 C CA . GLY A 1 86 ? 7.677 -1.844 -5.314 1.00 96.56 86 GLY A CA 1
ATOM 676 C C . GLY A 1 86 ? 7.940 -2.288 -6.756 1.00 96.56 86 GLY A C 1
ATOM 677 O O . GLY A 1 86 ? 9.025 -2.807 -7.025 1.00 96.56 86 GLY A O 1
ATOM 678 N N . ARG A 1 87 ? 6.968 -2.154 -7.671 1.00 95.31 87 ARG A N 1
ATOM 679 C CA . ARG A 1 87 ? 7.029 -2.759 -9.005 1.00 95.31 87 ARG A CA 1
ATOM 680 C C . ARG A 1 87 ? 8.164 -2.220 -9.868 1.00 95.31 87 ARG A C 1
ATOM 682 O O . ARG A 1 87 ? 8.919 -3.022 -10.412 1.00 95.31 87 ARG A O 1
ATOM 689 N N . ASP A 1 88 ? 8.355 -0.905 -9.893 1.00 93.94 88 ASP A N 1
ATOM 690 C CA . ASP A 1 88 ? 9.427 -0.254 -10.655 1.00 93.94 88 ASP A CA 1
ATOM 691 C C . ASP A 1 88 ? 10.817 -0.798 -10.284 1.00 93.94 88 ASP A C 1
ATOM 693 O O . ASP A 1 88 ? 11.680 -0.965 -11.143 1.00 93.94 88 ASP A O 1
ATOM 697 N N . PHE A 1 89 ? 11.036 -1.150 -9.012 1.00 95.06 89 PHE A N 1
ATOM 698 C CA . PHE A 1 89 ? 12.299 -1.744 -8.562 1.00 95.06 89 PHE A CA 1
ATOM 699 C C . PHE A 1 89 ? 12.485 -3.178 -9.058 1.00 95.06 89 PHE A C 1
ATOM 701 O O . PHE A 1 89 ? 13.607 -3.583 -9.368 1.00 95.06 89 PHE A O 1
ATOM 708 N N . GLN A 1 90 ? 11.408 -3.962 -9.124 1.00 94.75 90 GLN A N 1
ATOM 709 C CA . GLN A 1 90 ? 11.468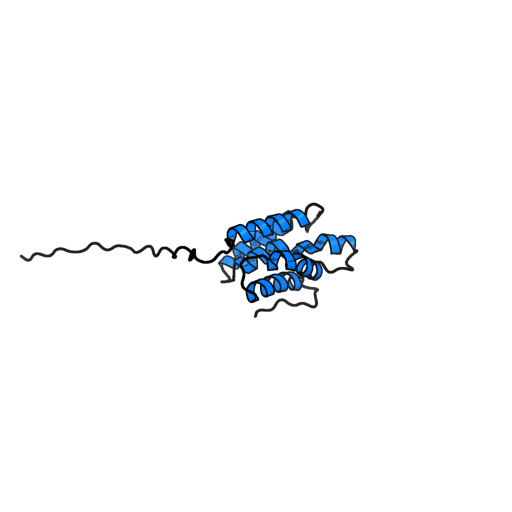 -5.300 -9.704 1.00 94.75 90 GLN A CA 1
ATOM 710 C C . GLN A 1 90 ? 11.799 -5.217 -11.193 1.00 94.75 90 GLN A C 1
ATOM 712 O O . GLN A 1 90 ? 12.681 -5.937 -11.659 1.00 94.75 90 GLN A O 1
ATOM 717 N N . ASP A 1 91 ? 11.128 -4.328 -11.920 1.00 93.12 91 ASP A N 1
ATOM 718 C CA . ASP A 1 91 ? 11.309 -4.199 -13.363 1.00 93.12 91 ASP A CA 1
ATOM 719 C C . ASP A 1 91 ? 12.711 -3.652 -13.692 1.00 93.12 91 ASP A C 1
ATOM 721 O O . ASP A 1 91 ? 13.411 -4.230 -14.520 1.00 93.12 91 ASP A O 1
ATOM 725 N N . ALA A 1 92 ? 13.201 -2.643 -12.959 1.00 93.62 92 ALA A N 1
ATOM 726 C CA . ALA A 1 92 ? 14.554 -2.098 -13.131 1.00 93.62 92 ALA A CA 1
ATOM 727 C C . ALA A 1 92 ? 15.682 -3.082 -12.768 1.00 93.62 92 ALA A C 1
ATOM 729 O O . ALA A 1 92 ? 16.813 -2.927 -13.225 1.00 93.62 92 ALA A O 1
ATOM 730 N N . SER A 1 93 ? 15.394 -4.082 -11.930 1.00 95.75 93 SER A N 1
ATOM 731 C CA . SER A 1 93 ? 16.362 -5.103 -11.511 1.00 95.75 93 SER A CA 1
ATOM 732 C C . SER A 1 93 ? 16.226 -6.423 -12.274 1.00 95.75 93 SER A C 1
ATOM 734 O O . SER A 1 93 ? 16.838 -7.416 -11.878 1.00 95.75 93 SER A O 1
ATOM 736 N N . ASN A 1 94 ? 15.409 -6.469 -13.333 1.00 94.75 94 ASN A N 1
ATOM 737 C CA . ASN A 1 94 ? 15.072 -7.694 -14.064 1.00 94.75 94 ASN A CA 1
ATOM 738 C C . ASN A 1 94 ? 14.625 -8.844 -13.138 1.00 94.75 94 ASN A C 1
ATOM 740 O O . ASN A 1 94 ? 14.964 -10.008 -13.351 1.00 94.75 94 ASN A O 1
ATOM 744 N N . GLY A 1 95 ? 13.870 -8.520 -12.086 1.00 93.56 95 GLY A N 1
ATOM 745 C CA . GLY A 1 95 ? 13.313 -9.498 -11.154 1.00 93.56 95 GLY A CA 1
ATOM 746 C C . GLY A 1 95 ? 14.218 -9.903 -9.990 1.00 93.56 95 GLY A C 1
ATOM 747 O O . GLY A 1 95 ? 13.776 -10.696 -9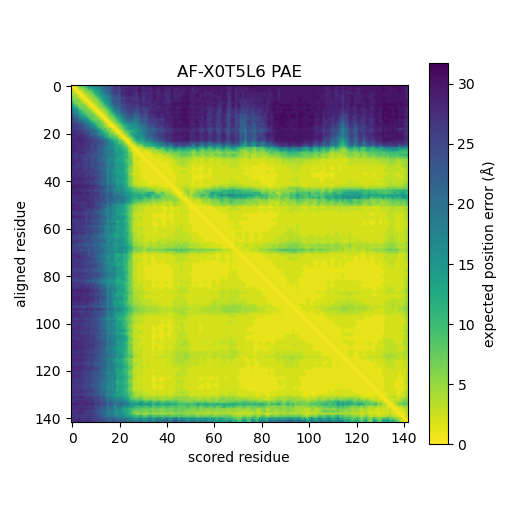.160 1.00 93.56 95 GLY A O 1
ATOM 748 N N . ALA A 1 96 ? 15.439 -9.366 -9.879 1.00 95.50 96 ALA A N 1
ATOM 749 C CA . ALA A 1 96 ? 16.314 -9.653 -8.738 1.00 95.50 96 ALA A CA 1
ATOM 750 C C . ALA A 1 96 ? 15.752 -9.109 -7.410 1.00 95.50 96 ALA A C 1
ATOM 752 O O . ALA A 1 96 ? 16.010 -9.672 -6.348 1.00 95.50 96 ALA A O 1
ATOM 753 N N . VAL A 1 97 ? 14.957 -8.035 -7.465 1.00 95.88 97 VAL A N 1
ATOM 754 C CA . VAL A 1 97 ? 14.229 -7.478 -6.319 1.00 95.88 97 VAL A CA 1
ATOM 755 C C . VAL A 1 97 ? 12.752 -7.861 -6.406 1.00 95.88 97 VAL A C 1
ATOM 757 O O . VAL A 1 97 ? 12.081 -7.552 -7.385 1.00 95.88 97 VAL A O 1
ATOM 760 N N . CYS A 1 98 ? 12.206 -8.484 -5.361 1.00 96.00 98 CYS A N 1
ATOM 761 C CA . CYS A 1 98 ? 10.778 -8.800 -5.280 1.00 96.00 9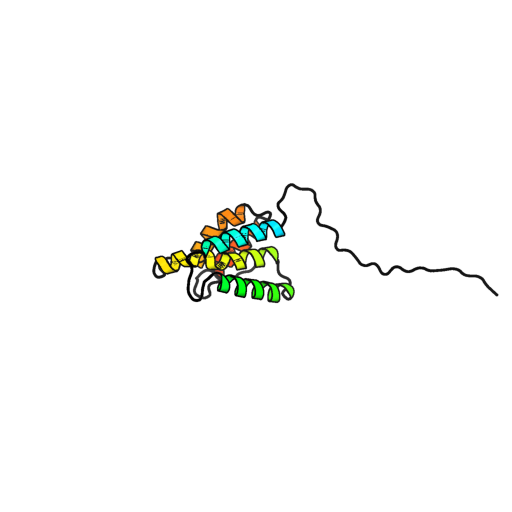8 CYS A CA 1
ATOM 762 C C . CYS A 1 98 ? 9.947 -7.536 -4.987 1.00 96.00 98 CYS A C 1
ATOM 764 O O . CYS A 1 98 ? 10.152 -6.889 -3.956 1.00 96.00 98 CYS A O 1
ATOM 766 N N . HIS A 1 99 ? 8.964 -7.208 -5.837 1.00 96.06 99 HIS A N 1
ATOM 767 C CA . HIS A 1 99 ? 8.115 -6.021 -5.632 1.00 96.06 99 HIS A CA 1
ATOM 768 C C . HIS A 1 99 ? 7.303 -6.074 -4.333 1.00 96.06 99 HIS A C 1
ATOM 770 O O . HIS A 1 99 ? 7.095 -5.035 -3.720 1.00 96.06 99 HIS A O 1
ATOM 776 N N . ALA A 1 100 ? 6.877 -7.258 -3.882 1.00 97.56 100 ALA A N 1
ATOM 777 C CA . ALA A 1 100 ? 6.082 -7.394 -2.661 1.00 97.56 100 ALA A CA 1
ATOM 778 C C . ALA A 1 100 ? 6.915 -7.079 -1.404 1.00 97.56 100 ALA A C 1
ATOM 780 O O . ALA A 1 100 ? 6.480 -6.342 -0.521 1.00 97.56 100 ALA A O 1
ATOM 781 N N . GLU A 1 101 ? 8.150 -7.585 -1.338 1.00 97.50 101 GLU A N 1
ATOM 782 C CA . GLU A 1 101 ? 9.082 -7.280 -0.245 1.00 97.50 101 GLU A CA 1
ATOM 783 C C . GLU A 1 101 ? 9.526 -5.819 -0.287 1.00 97.50 101 GLU A C 1
ATOM 785 O O . GLU A 1 101 ? 9.507 -5.124 0.733 1.00 97.50 101 GLU A O 1
ATOM 790 N N . LYS A 1 102 ? 9.871 -5.328 -1.483 1.00 97.81 102 LYS A N 1
ATOM 791 C CA . LYS A 1 102 ? 10.277 -3.938 -1.667 1.00 97.81 102 LYS A CA 1
ATOM 792 C C . LYS A 1 102 ? 9.138 -2.968 -1.359 1.00 97.81 102 LYS A C 1
ATOM 794 O O . LYS A 1 102 ? 9.362 -1.969 -0.682 1.00 97.81 102 LYS A O 1
ATOM 799 N N . GLY A 1 103 ? 7.923 -3.283 -1.792 1.00 98.06 103 GLY A N 1
ATOM 800 C CA . GLY A 1 103 ? 6.713 -2.523 -1.500 1.00 98.06 103 GLY A CA 1
ATOM 801 C C . GLY A 1 103 ? 6.427 -2.474 -0.003 1.00 98.06 103 GLY A C 1
ATOM 802 O O . GLY A 1 103 ? 6.192 -1.398 0.536 1.00 98.06 103 GLY A O 1
ATOM 803 N N . ALA A 1 104 ? 6.559 -3.599 0.705 1.00 98.12 104 ALA A N 1
ATOM 804 C CA . ALA A 1 104 ? 6.412 -3.641 2.160 1.00 98.12 104 ALA A CA 1
ATOM 805 C C . ALA A 1 104 ? 7.460 -2.764 2.872 1.00 98.12 104 ALA A C 1
ATOM 807 O O . ALA A 1 104 ? 7.125 -2.019 3.794 1.00 98.12 104 ALA A O 1
ATOM 808 N N . GLN A 1 105 ? 8.715 -2.791 2.409 1.00 98.38 105 GLN A N 1
ATOM 809 C CA . GLN A 1 105 ? 9.769 -1.901 2.905 1.00 98.38 105 GLN A CA 1
ATOM 810 C C . GLN A 1 105 ? 9.422 -0.421 2.664 1.00 98.38 105 GLN A C 1
ATOM 812 O O . GLN A 1 105 ? 9.556 0.400 3.571 1.00 98.38 105 GLN A O 1
ATOM 817 N N . MET A 1 106 ? 8.975 -0.075 1.452 1.00 98.31 106 MET A N 1
ATOM 818 C CA . MET A 1 106 ? 8.623 1.295 1.058 1.00 98.31 106 MET A CA 1
ATOM 819 C C . MET A 1 106 ? 7.393 1.827 1.796 1.00 98.31 106 MET A C 1
ATOM 821 O O . MET A 1 106 ? 7.346 3.005 2.142 1.00 98.31 106 MET A O 1
ATOM 825 N N . ALA A 1 107 ? 6.410 0.968 2.059 1.00 98.31 107 ALA A N 1
ATOM 826 C CA . ALA A 1 107 ? 5.185 1.330 2.756 1.00 98.31 107 ALA A CA 1
ATOM 827 C C . ALA A 1 107 ? 5.423 1.637 4.241 1.00 98.31 107 ALA A C 1
ATOM 829 O O . ALA A 1 107 ? 4.716 2.470 4.803 1.00 98.31 107 ALA A O 1
ATOM 830 N N . GLY A 1 108 ? 6.422 1.009 4.874 1.00 97.88 108 GLY A N 1
ATOM 831 C CA . GLY A 1 108 ? 6.704 1.120 6.311 1.00 97.88 108 GLY A CA 1
ATOM 832 C C . GLY A 1 108 ? 6.699 2.557 6.856 1.00 97.88 108 GLY A C 1
ATOM 833 O O . GLY A 1 108 ? 5.899 2.848 7.747 1.00 97.88 108 GLY A O 1
ATOM 834 N N . PRO A 1 109 ? 7.522 3.481 6.323 1.00 97.50 109 PRO A N 1
ATOM 835 C CA . PRO A 1 109 ? 7.558 4.873 6.780 1.00 97.50 109 PRO A CA 1
ATOM 836 C C . PRO A 1 109 ? 6.235 5.631 6.617 1.00 97.50 109 PRO A C 1
ATOM 838 O O . PRO A 1 109 ? 5.911 6.470 7.457 1.00 97.50 109 PRO A O 1
ATOM 841 N N . THR A 1 110 ? 5.476 5.354 5.553 1.00 95.88 110 THR A N 1
ATOM 842 C CA . THR A 1 110 ? 4.160 5.966 5.319 1.00 95.88 110 THR A CA 1
ATOM 843 C C . THR A 1 110 ? 3.142 5.415 6.312 1.00 95.88 110 THR A C 1
ATOM 845 O O . THR A 1 110 ? 2.499 6.184 7.019 1.00 95.88 110 THR A O 1
ATOM 848 N N . VAL A 1 111 ? 3.067 4.088 6.448 1.00 95.94 111 VAL A N 1
ATOM 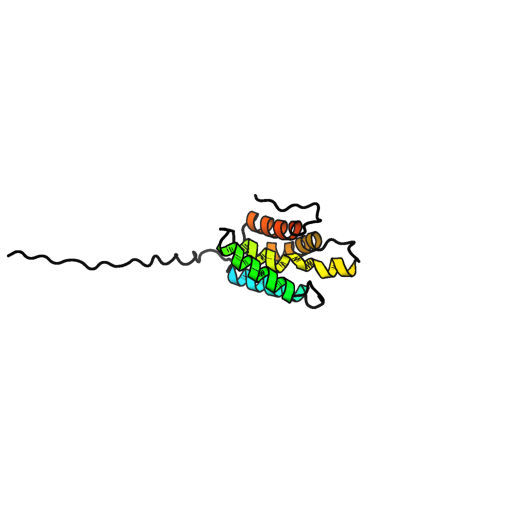849 C CA . VAL A 1 111 ? 2.144 3.380 7.347 1.00 95.94 111 VAL A CA 1
ATOM 850 C C . VAL A 1 111 ? 2.413 3.710 8.817 1.00 95.94 111 VAL A C 1
ATOM 852 O O . VAL A 1 111 ? 1.472 3.849 9.595 1.00 95.94 111 VAL A O 1
ATOM 855 N N . ALA A 1 112 ? 3.676 3.901 9.209 1.00 95.81 112 ALA A N 1
ATOM 856 C CA . ALA A 1 112 ? 4.063 4.272 10.571 1.00 95.81 112 ALA A CA 1
ATOM 857 C C . ALA A 1 112 ? 3.470 5.613 11.036 1.00 95.81 112 ALA A C 1
ATOM 859 O O . ALA A 1 112 ? 3.268 5.800 12.233 1.00 95.81 112 ALA A O 1
ATOM 860 N N . LYS A 1 113 ? 3.176 6.525 10.101 1.00 93.75 113 LYS A N 1
ATOM 861 C CA . LYS A 1 113 ? 2.603 7.851 10.378 1.00 93.75 113 LYS A CA 1
ATOM 862 C C . LYS A 1 113 ? 1.073 7.852 10.398 1.00 93.75 113 LYS A C 1
ATOM 864 O O . LYS A 1 113 ? 0.478 8.867 10.748 1.00 93.75 113 LYS A O 1
ATOM 869 N N . LEU A 1 114 ? 0.439 6.750 9.996 1.00 92.25 114 LEU A N 1
ATOM 870 C CA . LEU A 1 114 ? -1.016 6.650 9.939 1.00 92.25 114 LEU A CA 1
ATOM 871 C C . LEU A 1 114 ? -1.598 6.421 11.345 1.00 92.25 114 LEU A C 1
ATOM 873 O O . LEU A 1 114 ? -0.958 5.760 12.175 1.00 92.25 114 LEU A O 1
ATOM 877 N N . PRO A 1 115 ? -2.823 6.911 11.604 1.00 92.31 115 PRO A N 1
ATOM 878 C CA . PRO A 1 115 ? -3.508 6.858 12.900 1.00 92.31 115 PRO A CA 1
ATOM 879 C C . PRO A 1 115 ? -4.054 5.453 13.233 1.00 92.31 115 PRO A C 1
ATOM 881 O O . PRO A 1 115 ? -5.148 5.304 13.761 1.00 92.31 115 PRO A O 1
ATOM 884 N N . PHE A 1 116 ? -3.299 4.401 12.918 1.00 92.12 116 PHE A N 1
ATOM 885 C CA . PHE A 1 116 ? -3.690 3.012 13.137 1.00 92.12 116 PHE A CA 1
ATOM 886 C C . PHE A 1 116 ? -3.062 2.422 14.396 1.00 92.12 116 PHE A C 1
ATOM 888 O O . PHE A 1 116 ? -2.047 2.895 14.913 1.00 92.12 116 PHE A O 1
ATOM 895 N N . THR A 1 117 ? -3.627 1.327 14.889 1.00 94.50 117 THR A N 1
ATOM 896 C CA . THR A 1 117 ? -2.979 0.528 15.934 1.00 94.50 117 THR A CA 1
ATOM 897 C C . THR A 1 117 ? -1.715 -0.155 15.400 1.00 94.50 117 THR A C 1
ATOM 899 O O . THR A 1 117 ? -1.531 -0.329 14.192 1.00 94.50 117 THR A O 1
ATOM 902 N N . LYS A 1 118 ? -0.827 -0.600 16.300 1.00 95.19 118 LYS A N 1
ATOM 903 C CA . LYS A 1 118 ? 0.359 -1.386 15.915 1.00 95.19 118 LYS A CA 1
ATOM 904 C C . LYS A 1 118 ? -0.028 -2.628 15.097 1.00 95.19 118 LYS A C 1
ATOM 906 O O . LYS A 1 118 ? 0.549 -2.840 14.037 1.00 95.19 118 LYS A O 1
ATOM 911 N N . LYS A 1 119 ? -1.056 -3.362 15.538 1.00 94.94 119 LYS A N 1
ATOM 912 C CA . LYS A 1 119 ? -1.570 -4.561 14.859 1.00 94.94 119 LYS A CA 1
ATOM 913 C C . LYS A 1 119 ? -2.097 -4.253 13.454 1.00 94.94 119 LYS A C 1
ATOM 915 O O . LYS A 1 119 ? -1.774 -4.967 12.515 1.00 94.94 119 LYS A O 1
ATOM 920 N N . GLN A 1 120 ? -2.861 -3.173 13.285 1.00 95.56 120 GLN A N 1
ATOM 921 C CA . GLN A 1 120 ? -3.342 -2.746 11.964 1.00 95.56 120 GLN A CA 1
ATOM 922 C C . GLN A 1 120 ? -2.182 -2.401 11.022 1.00 95.56 120 GLN A C 1
ATOM 924 O O . GLN A 1 120 ? -2.164 -2.855 9.882 1.00 95.56 120 GLN A O 1
ATOM 929 N N . ARG A 1 121 ? -1.170 -1.665 11.502 1.00 96.19 121 ARG A N 1
ATOM 930 C CA . ARG A 1 121 ? 0.032 -1.364 10.706 1.00 96.19 121 ARG A CA 1
ATOM 931 C C . ARG A 1 121 ? 0.782 -2.628 10.294 1.00 96.19 121 ARG A C 1
ATOM 933 O O . ARG A 1 121 ? 1.153 -2.762 9.133 1.00 96.19 121 ARG A O 1
ATOM 940 N N . GLU A 1 122 ? 0.980 -3.559 11.221 1.00 96.62 122 GLU A N 1
ATOM 941 C CA . GLU A 1 122 ? 1.618 -4.850 10.938 1.00 96.62 122 GLU A CA 1
ATOM 942 C C . GLU A 1 122 ? 0.821 -5.656 9.907 1.00 96.62 122 GLU A C 1
ATOM 944 O O . GLU A 1 122 ? 1.408 -6.189 8.967 1.00 96.62 122 GLU A O 1
ATOM 949 N N . ASN A 1 123 ? -0.509 -5.663 10.016 1.00 96.75 123 ASN A N 1
ATOM 950 C CA . ASN A 1 123 ? -1.394 -6.314 9.055 1.00 96.75 123 ASN A CA 1
ATOM 951 C C . ASN A 1 123 ? -1.305 -5.684 7.661 1.00 96.75 123 ASN A C 1
ATOM 953 O O . ASN A 1 123 ? -1.224 -6.421 6.681 1.00 96.75 123 ASN A O 1
ATOM 957 N N . ILE A 1 124 ? -1.268 -4.351 7.553 1.00 97.44 124 ILE A N 1
ATOM 958 C CA . ILE A 1 124 ? -1.079 -3.653 6.270 1.00 97.44 124 ILE A CA 1
ATOM 959 C C . ILE A 1 124 ? 0.228 -4.113 5.613 1.00 97.44 124 ILE A C 1
ATOM 961 O O . ILE A 1 124 ? 0.232 -4.537 4.458 1.00 97.44 124 ILE A O 1
ATOM 965 N N . ILE A 1 125 ? 1.336 -4.079 6.360 1.00 98.00 125 ILE A N 1
ATOM 966 C CA . ILE A 1 125 ? 2.651 -4.489 5.850 1.00 98.00 125 ILE A CA 1
ATOM 967 C C . ILE A 1 125 ? 2.666 -5.976 5.478 1.00 98.00 125 ILE A C 1
ATOM 969 O O . ILE A 1 125 ? 3.236 -6.349 4.452 1.00 98.00 125 ILE A O 1
ATOM 973 N N . HIS A 1 126 ? 2.014 -6.829 6.270 1.00 97.31 126 HIS A N 1
ATOM 974 C CA . HIS A 1 126 ? 1.882 -8.252 5.966 1.00 97.31 126 HIS A CA 1
ATOM 975 C C . HIS A 1 126 ? 1.100 -8.497 4.675 1.00 97.31 126 HIS A C 1
ATOM 977 O O . HIS A 1 126 ? 1.561 -9.273 3.837 1.00 97.31 126 HIS A O 1
ATOM 983 N N . CYS A 1 127 ? -0.026 -7.806 4.473 1.00 97.44 127 CYS A N 1
ATOM 984 C CA . CYS A 1 127 ? -0.815 -7.895 3.243 1.00 97.44 127 CYS A CA 1
ATOM 985 C C . CYS A 1 127 ? 0.040 -7.534 2.023 1.00 97.44 127 CYS A C 1
ATOM 987 O O . CYS A 1 127 ? 0.113 -8.308 1.073 1.00 97.44 127 CYS A O 1
ATOM 989 N N . ILE A 1 128 ? 0.770 -6.415 2.083 1.00 97.88 128 ILE A N 1
ATOM 990 C CA . ILE A 1 128 ? 1.656 -5.979 0.994 1.00 97.88 128 ILE A CA 1
ATOM 991 C C . ILE A 1 128 ? 2.753 -7.017 0.736 1.00 97.88 128 ILE A C 1
ATOM 993 O O . ILE A 1 128 ? 2.995 -7.393 -0.405 1.00 97.88 128 ILE A O 1
ATOM 997 N N . ARG A 1 129 ? 3.399 -7.542 1.780 1.00 97.50 129 ARG A N 1
ATOM 998 C CA . ARG A 1 129 ? 4.496 -8.507 1.622 1.00 97.50 129 ARG A CA 1
ATOM 999 C C . ARG A 1 129 ? 4.039 -9.857 1.059 1.00 97.50 129 ARG A C 1
ATOM 1001 O O . ARG A 1 129 ? 4.808 -10.511 0.357 1.00 97.50 129 ARG A O 1
ATOM 1008 N N . SER A 1 130 ? 2.820 -10.288 1.381 1.00 96.69 130 SER A N 1
ATOM 1009 C CA . SER A 1 130 ? 2.326 -11.646 1.107 1.00 96.69 130 SER A CA 1
ATOM 1010 C C . SER A 1 130 ? 1.336 -11.760 -0.057 1.00 96.69 130 SER A C 1
ATOM 1012 O O . SER A 1 130 ? 0.932 -12.869 -0.396 1.00 96.69 130 SER A O 1
ATOM 1014 N N . HIS A 1 131 ? 0.963 -10.654 -0.714 1.00 96.12 131 HIS A N 1
ATOM 1015 C CA . HIS A 1 131 ? -0.048 -10.681 -1.783 1.00 96.12 131 HIS A CA 1
ATOM 1016 C C . HIS A 1 131 ? 0.374 -11.502 -3.019 1.00 96.12 131 HIS A C 1
ATOM 1018 O O . HIS A 1 131 ? -0.464 -11.937 -3.810 1.00 96.12 131 HIS A O 1
ATOM 1024 N N . ARG A 1 132 ? 1.680 -11.717 -3.213 1.00 93.06 132 ARG A N 1
ATOM 1025 C CA . ARG A 1 132 ? 2.215 -12.415 -4.383 1.00 93.06 132 ARG A CA 1
ATOM 1026 C C . ARG A 1 132 ? 2.171 -13.931 -4.197 1.00 93.06 132 ARG A C 1
ATOM 1028 O O . ARG A 1 132 ? 2.906 -14.483 -3.386 1.00 93.06 132 ARG A O 1
ATOM 1035 N N . PHE A 1 133 ? 1.445 -14.622 -5.077 1.00 88.06 133 PHE A N 1
ATOM 1036 C CA . PHE A 1 133 ? 1.291 -16.086 -5.040 1.00 88.06 133 PHE A CA 1
ATOM 1037 C C . PHE A 1 133 ? 2.615 -16.875 -5.033 1.00 88.06 133 PHE A C 1
ATOM 1039 O O . PHE A 1 133 ? 2.751 -17.866 -4.326 1.00 88.06 133 PHE A O 1
ATOM 1046 N N . ARG A 1 134 ? 3.611 -16.445 -5.820 1.00 85.25 134 ARG A N 1
ATOM 1047 C CA . ARG A 1 134 ? 4.911 -17.136 -5.956 1.00 85.25 134 ARG A CA 1
ATOM 1048 C C . ARG A 1 134 ? 5.968 -16.669 -4.933 1.00 85.25 134 ARG A C 1
ATOM 1050 O O . ARG A 1 134 ? 7.159 -16.790 -5.210 1.00 85.25 134 ARG A O 1
ATOM 1057 N N . ASN A 1 135 ? 5.566 -16.042 -3.825 1.00 80.69 135 ASN A N 1
ATOM 1058 C CA . ASN A 1 135 ? 6.450 -15.577 -2.744 1.00 80.69 135 ASN A CA 1
A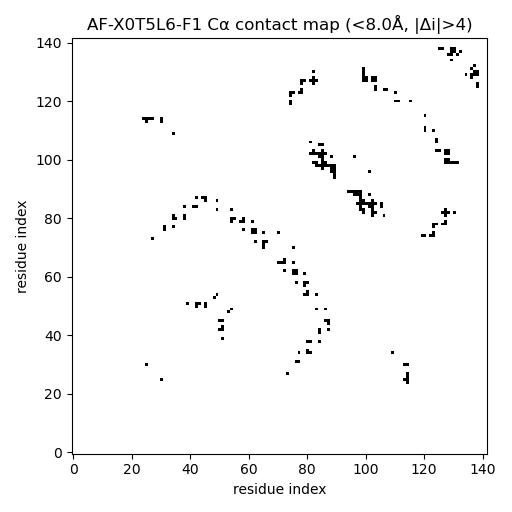TOM 1059 C C . ASN A 1 135 ? 6.462 -16.608 -1.588 1.00 80.69 135 ASN A C 1
ATOM 1061 O O . ASN A 1 135 ? 5.408 -17.184 -1.310 1.00 80.69 135 ASN A O 1
ATOM 1065 N N . PRO A 1 136 ? 7.594 -16.863 -0.893 1.00 86.81 136 PRO A N 1
ATOM 1066 C CA . PRO A 1 136 ? 7.596 -17.631 0.360 1.00 86.81 136 PRO A CA 1
ATOM 1067 C C . PRO A 1 136 ? 6.671 -17.063 1.451 1.00 86.81 136 PRO A C 1
ATOM 1069 O O . PRO A 1 136 ? 6.199 -17.813 2.308 1.00 86.81 136 PRO A O 1
ATOM 1072 N N . HIS A 1 137 ? 6.390 -15.757 1.438 1.00 89.69 137 HIS A N 1
ATOM 1073 C CA . HIS A 1 137 ? 5.457 -15.126 2.368 1.00 89.69 137 HIS A CA 1
ATOM 1074 C C . HIS A 1 137 ? 4.004 -15.427 1.987 1.00 89.69 137 HIS A C 1
ATOM 1076 O O . HIS A 1 137 ? 3.467 -14.837 1.054 1.00 89.69 137 HIS A O 1
ATOM 1082 N N . LYS A 1 138 ? 3.355 -16.324 2.737 1.00 91.88 138 LYS A N 1
ATOM 1083 C CA . LYS A 1 138 ? 1.941 -16.662 2.531 1.00 91.88 138 LYS A CA 1
ATOM 1084 C C . LYS A 1 138 ? 1.006 -15.669 3.233 1.00 91.88 138 LYS A C 1
ATOM 1086 O O . LYS A 1 138 ? 1.341 -15.216 4.334 1.00 91.88 138 LYS A O 1
ATOM 1091 N N . PRO A 1 139 ? -0.169 -15.367 2.644 1.00 93.25 139 PRO A N 1
ATOM 1092 C CA . PRO A 1 139 ? -1.243 -14.696 3.361 1.00 93.25 139 PRO A CA 1
ATOM 1093 C C . PRO A 1 139 ? -1.581 -15.461 4.640 1.00 93.25 139 PRO A C 1
ATOM 1095 O O . PRO A 1 139 ? -1.548 -16.691 4.673 1.00 93.25 139 PRO A O 1
ATOM 1098 N N . GLY A 1 140 ? -1.884 -14.721 5.697 1.00 88.62 140 GLY A N 1
ATOM 1099 C CA . GLY A 1 140 ? -2.157 -15.277 7.015 1.00 88.62 140 GLY A CA 1
ATOM 1100 C C . GLY A 1 140 ? -3.004 -14.303 7.811 1.00 88.62 140 GLY A C 1
ATOM 1101 O O . GLY A 1 140 ? -2.892 -13.090 7.620 1.00 88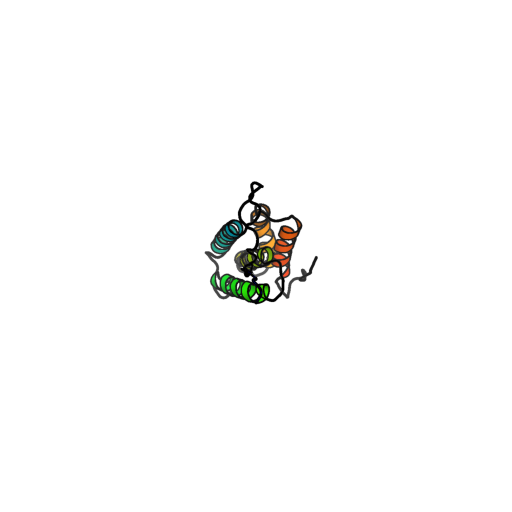.62 140 GLY A O 1
ATOM 1102 N N . THR A 1 141 ? -3.862 -14.842 8.663 1.00 75.69 141 THR A N 1
ATOM 1103 C CA . THR A 1 141 ? -4.665 -14.067 9.605 1.00 75.69 141 THR A CA 1
ATOM 1104 C C . THR A 1 141 ? -3.949 -14.005 10.957 1.00 75.69 141 THR A C 1
ATOM 1106 O O . THR A 1 141 ? -3.222 -14.946 11.286 1.00 75.69 141 THR A O 1
ATOM 1109 N N . PRO A 1 142 ? -4.118 -12.921 11.730 1.00 58.50 142 PRO A N 1
ATOM 1110 C CA . PRO A 1 142 ? -3.691 -12.872 13.126 1.00 58.50 142 PRO A CA 1
ATOM 1111 C C . PRO A 1 142 ? -4.366 -13.925 14.006 1.00 58.50 142 PRO A C 1
ATOM 1113 O O . PRO A 1 142 ? -5.472 -14.382 13.637 1.00 58.50 142 PRO A O 1
#

Mean predicted aligned error: 9.79 Å

Radius of gyration: 21.41 Å; Cα contacts (8 Å, |Δi|>4): 136; chains: 1; bounding box: 85×32×47 Å

Nearest PDB structures (foldseek):
  2pjq-assembly2_A-2  TM=5.647E-01  e=1.149E-01  Lactiplantibacillus plantarum WCFS1
  2pjq-assembly1_C  TM=5.484E-01  e=2.351E-01  Lactiplantibacillus plantarum WCFS1
  8etg-assembly1_b  TM=1.872E-01  e=8.416E+00  Schizosaccharomyces pombe

InterPro domains:
  IPR003607 HD/PDEase domain [SM00471] (47-142)
  IPR003607 HD/PDEase domain [cd00077] (50-131)
  IPR006674 HD domain [PF01966] (52-136)
  IPR006675 HDIG domain [TIGR00277] (53-107)

Sequence (142 aa):
MLSRKKELNTISTSLKTPYDQSASGIDPEYALIQVKAFAKACFEKASGSHDWEHTLRVFRLCEMIGTVENVDMDILRVAAYLHDIGRDFQDASNGAVCHAEKGAQMAGPTVAKLPFTKKQRENIIHCIRSHRFRNPHKPGTP

pLDDT: mean 83.89, std 21.03, range [30.0, 98.44]

Secondary structure (DSSP, 8-state):
--------------PPPP----SS---HHHHHHHHHHHHHHHTTT--GGGSHHHHHHHHHHHHHHHHHTT--HHHHHHHHHHTTTTHHHHHHTTTSS-HHHHHHHHHHHHHHTSS--HHHHHHHHHHHHH--TTSSS-----

Organism: NCBI:txid412755

Solvent-accessible surface area (backbone atoms only — not comparable to full-atom values): 8469 Å² total; per-residue (Å²): 135,86,87,83,88,87,79,90,78,86,80,81,78,81,70,78,75,78,75,84,89,79,65,100,66,69,52,71,69,59,46,46,53,52,49,48,53,53,32,51,61,59,30,73,82,45,64,79,89,71,18,56,67,42,40,52,53,51,33,55,50,48,54,61,51,38,75,74,65,80,53,67,59,70,43,50,55,54,22,39,51,39,30,63,55,14,39,67,55,13,64,78,47,78,58,77,39,55,24,27,56,44,10,23,61,65,42,44,73,62,50,72,73,39,81,60,54,72,67,49,43,52,48,25,39,47,48,16,38,16,70,46,86,94,45,94,45,66,77,80,81,135